Protein AF-A0A8T1GXJ0-F1 (afdb_monomer_lite)

Structure (mmCIF, N/CA/C/O backbone):
data_AF-A0A8T1GXJ0-F1
#
_entry.id   AF-A0A8T1GXJ0-F1
#
loop_
_atom_site.group_PDB
_atom_site.id
_atom_site.type_symbol
_atom_site.label_atom_id
_atom_site.label_alt_id
_atom_site.label_comp_id
_atom_site.label_asym_id
_atom_site.label_entity_id
_atom_site.label_seq_id
_atom_site.pdbx_PDB_ins_code
_atom_site.Cartn_x
_atom_site.Cartn_y
_atom_site.Cartn_z
_atom_site.occupancy
_atom_site.B_iso_or_equiv
_atom_site.auth_seq_id
_atom_site.auth_comp_id
_atom_site.auth_asym_id
_atom_site.auth_atom_id
_atom_site.pdbx_PDB_model_num
ATOM 1 N N . LYS A 1 1 ? -13.939 66.836 19.647 1.00 57.91 1 LYS A N 1
ATOM 2 C CA . LYS A 1 1 ? -12.752 65.937 19.712 1.00 57.91 1 LYS A CA 1
ATOM 3 C C . LYS A 1 1 ? -12.879 64.820 20.773 1.00 57.91 1 LYS A C 1
ATOM 5 O O . LYS A 1 1 ? -12.526 63.692 20.458 1.00 57.91 1 LYS A O 1
ATOM 10 N N . ILE A 1 2 ? -13.453 65.065 21.963 1.00 62.59 2 ILE A N 1
ATOM 11 C CA . ILE A 1 2 ? -13.613 64.063 23.052 1.00 62.59 2 ILE A CA 1
ATOM 12 C C . ILE A 1 2 ? -14.481 62.843 22.652 1.00 62.59 2 ILE A C 1
ATOM 14 O O . ILE A 1 2 ? -14.085 61.705 22.885 1.00 62.59 2 ILE A O 1
ATOM 18 N N . ARG A 1 3 ? -15.600 63.051 21.938 1.00 73.25 3 ARG A N 1
ATOM 19 C CA . ARG A 1 3 ? -16.501 61.966 21.473 1.00 73.25 3 ARG A CA 1
ATOM 20 C C . ARG A 1 3 ? -15.848 60.921 20.557 1.00 73.25 3 ARG A C 1
ATOM 22 O O . ARG A 1 3 ? -16.276 59.773 20.560 1.00 73.25 3 ARG A O 1
ATOM 29 N N . HIS A 1 4 ? -14.854 61.308 19.755 1.00 74.31 4 HIS A N 1
ATOM 30 C CA . HIS A 1 4 ? -14.212 60.391 18.807 1.00 74.31 4 HIS A CA 1
ATOM 31 C C . HIS A 1 4 ? -13.247 59.438 19.522 1.00 74.31 4 HIS A C 1
ATOM 33 O O . HIS A 1 4 ? -13.301 58.236 19.290 1.00 74.31 4 HIS A O 1
ATOM 39 N N . ARG A 1 5 ? -12.445 59.953 20.468 1.00 79.75 5 ARG A N 1
ATOM 40 C CA . ARG A 1 5 ? -11.558 59.125 21.303 1.00 79.75 5 ARG A CA 1
ATOM 41 C C . ARG A 1 5 ? -12.334 58.095 22.117 1.00 79.75 5 ARG A C 1
ATOM 43 O O . ARG A 1 5 ? -11.937 56.936 22.148 1.00 79.75 5 ARG A O 1
ATOM 50 N N . GLU A 1 6 ? -13.460 58.496 22.703 1.00 84.44 6 GLU A N 1
ATOM 51 C CA . GLU A 1 6 ? -14.289 57.575 23.485 1.00 84.44 6 GLU A CA 1
ATOM 52 C C . GLU A 1 6 ? -14.893 56.466 22.612 1.00 84.44 6 GLU A C 1
ATOM 54 O O . GLU A 1 6 ? -14.881 55.293 22.980 1.00 84.44 6 GLU A O 1
ATOM 59 N N . ARG A 1 7 ? -15.323 56.806 21.392 1.00 83.25 7 ARG A N 1
ATOM 60 C CA . ARG A 1 7 ? -15.829 55.825 20.424 1.00 83.25 7 ARG A CA 1
ATOM 61 C C . ARG A 1 7 ? -14.732 54.856 19.960 1.00 83.25 7 ARG A C 1
ATOM 63 O O . ARG A 1 7 ? -14.992 53.660 19.861 1.00 83.25 7 ARG A O 1
ATOM 70 N N . CYS A 1 8 ? -13.505 55.338 19.743 1.00 87.75 8 CYS A N 1
ATOM 71 C CA . CYS A 1 8 ? -12.353 54.483 19.439 1.00 87.75 8 CYS A CA 1
ATOM 72 C C . CYS A 1 8 ? -12.004 53.547 20.604 1.00 87.75 8 CYS A C 1
ATOM 74 O O . CYS A 1 8 ? -11.736 52.373 20.366 1.00 87.75 8 CYS A O 1
ATOM 76 N N . ARG A 1 9 ? -12.067 54.030 21.854 1.00 89.81 9 ARG A N 1
ATOM 77 C CA . ARG A 1 9 ? -11.823 53.223 23.061 1.00 89.81 9 ARG A CA 1
ATOM 78 C C . ARG A 1 9 ? -12.835 52.085 23.192 1.00 89.81 9 ARG A C 1
ATOM 80 O O . ARG A 1 9 ? -12.441 50.937 23.370 1.00 89.81 9 ARG A O 1
ATOM 87 N N . ILE A 1 10 ? -14.124 52.389 23.032 1.00 90.12 10 ILE A N 1
ATOM 88 C CA . ILE A 1 10 ? -15.207 51.394 23.086 1.00 90.12 10 ILE A CA 1
ATOM 89 C C . ILE A 1 10 ? -15.078 50.379 21.946 1.00 90.12 10 ILE A C 1
ATOM 91 O O . ILE A 1 10 ? -15.225 49.179 22.171 1.00 90.12 10 ILE A O 1
ATOM 95 N N . ASN A 1 11 ? -14.768 50.831 20.728 1.00 88.81 11 ASN A N 1
ATOM 96 C CA . ASN A 1 11 ? -14.587 49.927 19.593 1.00 88.81 11 ASN A CA 1
ATOM 97 C C . ASN A 1 11 ? -13.354 49.028 19.760 1.00 88.81 11 ASN A C 1
ATOM 99 O O . ASN A 1 11 ? -13.449 47.840 19.467 1.00 88.81 11 ASN A O 1
ATOM 103 N N . GLN A 1 12 ? -12.235 49.545 20.283 1.00 90.50 12 GLN A N 1
ATOM 104 C CA . GLN A 1 12 ? -11.069 48.719 20.617 1.00 90.50 12 GLN A CA 1
ATOM 105 C C . GLN A 1 12 ? -11.381 47.701 21.714 1.00 90.50 12 GLN A C 1
ATOM 107 O O . GLN A 1 12 ? -10.986 46.547 21.583 1.00 90.50 12 GLN A O 1
ATOM 112 N N . ALA A 1 13 ? -12.106 48.093 22.766 1.00 90.12 13 ALA A N 1
ATOM 113 C CA . ALA A 1 13 ? -12.514 47.169 23.822 1.00 90.12 13 ALA A CA 1
ATOM 114 C C . ALA A 1 13 ? -13.401 46.042 23.269 1.00 90.12 13 ALA A C 1
ATOM 116 O O . ALA A 1 13 ? -13.138 44.870 23.522 1.00 90.12 13 ALA A O 1
ATOM 117 N N . ARG A 1 14 ? -14.387 46.382 22.428 1.00 91.00 14 ARG A N 1
ATOM 118 C CA . ARG A 1 14 ? -15.248 45.399 21.749 1.00 91.00 14 ARG A CA 1
ATOM 119 C C . ARG A 1 14 ? -14.473 44.489 20.804 1.00 91.00 14 ARG A C 1
ATOM 121 O O . ARG A 1 14 ? -14.774 43.305 20.731 1.00 91.00 14 ARG A O 1
ATOM 128 N N . TYR A 1 15 ? -13.495 45.027 20.079 1.00 90.88 15 TYR A N 1
ATOM 129 C CA . TYR A 1 15 ? -12.646 44.235 19.193 1.00 90.88 15 TYR A CA 1
ATOM 130 C C . TYR A 1 15 ? -11.831 43.202 19.980 1.00 90.88 15 TYR A C 1
ATOM 132 O O . TYR A 1 15 ? -11.865 42.024 19.641 1.00 90.88 15 TYR A O 1
ATOM 140 N N . ARG A 1 16 ? -11.184 43.617 21.080 1.00 91.88 16 ARG A N 1
ATOM 141 C CA . ARG A 1 16 ? -10.434 42.702 21.960 1.00 91.88 16 ARG A CA 1
ATOM 142 C C . ARG A 1 16 ? -11.336 41.637 22.576 1.00 91.88 16 ARG A C 1
ATOM 144 O O . ARG A 1 16 ? -10.974 40.470 22.589 1.00 91.88 16 ARG A O 1
ATOM 151 N N . GLN A 1 17 ? -12.528 42.026 23.024 1.00 93.44 17 GLN A N 1
ATOM 152 C CA . GLN A 1 17 ? -13.491 41.091 23.602 1.00 93.44 17 GLN A CA 1
ATOM 153 C C . GLN A 1 17 ? -13.969 40.048 22.581 1.00 93.44 17 GLN A C 1
ATOM 155 O O . GLN A 1 17 ? -14.093 38.877 22.920 1.00 93.44 17 GLN A O 1
ATOM 160 N N . ARG A 1 18 ? -14.197 40.453 21.323 1.00 93.00 18 ARG A N 1
ATOM 161 C CA . ARG A 1 18 ? -14.523 39.519 20.235 1.00 93.00 18 ARG A CA 1
ATOM 162 C C . ARG A 1 18 ? -13.364 38.580 19.916 1.00 93.00 18 ARG A C 1
ATOM 164 O O . ARG A 1 18 ? -13.618 37.408 19.684 1.00 93.00 18 ARG A O 1
ATOM 171 N N . GLN A 1 19 ? -12.124 39.076 19.911 1.00 92.12 19 GLN A N 1
ATOM 172 C CA . GLN A 1 19 ? -10.957 38.216 19.698 1.00 92.12 19 GLN A CA 1
ATOM 173 C C . GLN A 1 19 ? -10.824 37.162 20.797 1.00 92.12 19 GLN A C 1
ATOM 175 O O . GLN A 1 19 ? -10.684 35.993 20.468 1.00 92.12 19 GLN A O 1
ATOM 180 N N . MET A 1 20 ? -10.957 37.558 22.067 1.00 93.44 20 MET A N 1
ATOM 181 C CA . MET A 1 20 ? -10.917 36.612 23.184 1.00 93.44 20 MET A CA 1
ATOM 182 C C . MET A 1 20 ? -12.007 35.544 23.078 1.00 93.44 20 MET A C 1
ATOM 184 O O . MET A 1 20 ? -11.711 34.375 23.254 1.00 9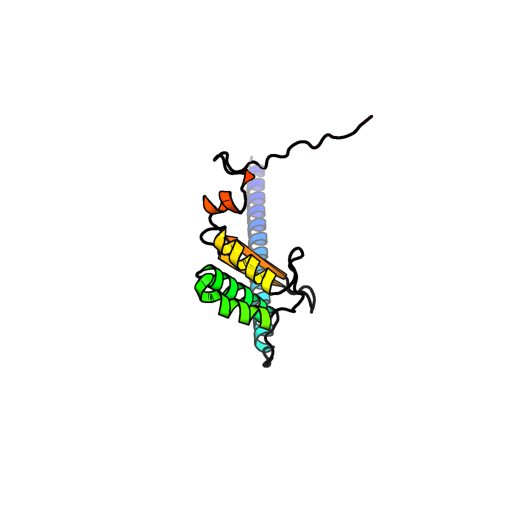3.44 20 MET A O 1
ATOM 188 N N . LEU A 1 21 ? -13.249 35.926 22.757 1.00 95.38 21 LEU A N 1
ATOM 189 C CA . LEU A 1 21 ? -14.348 34.964 22.600 1.00 95.38 21 LEU A CA 1
ATOM 190 C C . LEU A 1 21 ? -14.046 33.912 21.532 1.00 95.38 21 LEU A C 1
ATOM 192 O O . LEU A 1 21 ? -14.214 32.727 21.786 1.00 95.38 21 LEU A O 1
ATOM 196 N N . VAL A 1 22 ? -13.569 34.344 20.362 1.00 94.88 22 VAL A N 1
ATOM 197 C CA . VAL A 1 22 ? -13.219 33.426 19.269 1.00 94.88 22 VAL A CA 1
ATOM 198 C C . VAL A 1 22 ? -12.062 32.510 19.668 1.00 94.88 22 VAL A C 1
ATOM 200 O O . VAL A 1 22 ? -12.089 31.325 19.358 1.00 94.88 22 VAL A O 1
ATOM 203 N N . GLU A 1 23 ? -11.053 33.041 20.358 1.00 94.56 23 GLU A N 1
ATOM 204 C CA . GLU A 1 23 ? -9.920 32.253 20.850 1.00 94.56 23 GLU A CA 1
ATOM 205 C C . GLU A 1 23 ? -10.383 31.176 21.840 1.00 94.56 23 GLU A C 1
ATOM 207 O O . GLU A 1 23 ? -10.078 30.003 21.642 1.00 94.56 23 GLU A O 1
ATOM 212 N N . THR A 1 24 ? -11.218 31.540 22.818 1.00 95.81 24 THR A N 1
ATOM 213 C CA . THR A 1 24 ? -11.778 30.589 23.787 1.00 95.81 24 THR A CA 1
ATOM 214 C C . THR A 1 24 ? -12.679 29.544 23.121 1.00 95.81 24 THR A C 1
ATOM 216 O O . THR A 1 24 ? -12.578 28.364 23.436 1.00 95.81 24 THR A O 1
ATOM 219 N N . GLU A 1 25 ? -13.519 29.933 22.155 1.00 96.94 25 GLU A N 1
ATOM 220 C CA . GLU A 1 25 ? -14.357 28.987 21.401 1.00 96.94 25 GLU A CA 1
ATOM 221 C C . GLU A 1 25 ? -13.517 27.962 20.620 1.00 96.94 25 GLU A C 1
ATOM 223 O O . GLU A 1 25 ? -13.873 26.782 20.553 1.00 96.94 25 GLU A O 1
ATOM 228 N N . ILE A 1 26 ? -12.390 28.391 20.040 1.00 95.25 26 ILE A N 1
ATOM 229 C CA . ILE A 1 26 ? -11.461 27.495 19.342 1.00 95.25 26 ILE A CA 1
ATOM 230 C C . ILE A 1 26 ? -10.772 26.555 20.335 1.00 95.25 26 ILE A C 1
ATOM 232 O O . ILE A 1 26 ? -10.669 25.357 20.060 1.00 95.25 26 ILE A O 1
ATOM 236 N N . GLU A 1 27 ? -10.309 27.065 21.476 1.00 96.88 27 GLU A N 1
ATOM 237 C CA . GLU A 1 27 ? -9.683 26.251 22.524 1.00 96.88 27 GLU A CA 1
ATOM 238 C C . GLU A 1 27 ? -10.641 25.178 23.054 1.00 96.88 27 GLU A C 1
ATOM 240 O O . GLU A 1 27 ? -10.265 24.003 23.121 1.00 96.88 27 GLU A O 1
ATOM 245 N N . ASP A 1 28 ? -11.896 25.543 23.323 1.00 97.12 28 ASP A N 1
ATOM 246 C CA . ASP A 1 28 ? -12.944 24.615 23.752 1.00 97.12 28 ASP A CA 1
ATOM 247 C C . ASP A 1 28 ? -13.243 23.560 22.678 1.00 97.12 28 ASP A C 1
ATOM 249 O O . ASP A 1 28 ? -13.374 22.369 22.983 1.00 97.12 28 ASP A O 1
ATOM 253 N N . ALA A 1 29 ? -13.306 23.958 21.403 1.00 95.81 29 ALA A N 1
ATOM 254 C CA . ALA A 1 29 ? -13.502 23.025 20.297 1.00 95.81 29 ALA A CA 1
ATOM 255 C C . ALA A 1 29 ? -12.333 22.033 20.170 1.00 95.81 29 ALA A C 1
ATOM 257 O O . ALA A 1 29 ? -12.559 20.836 19.983 1.00 95.81 29 ALA A O 1
ATOM 258 N N . ILE A 1 30 ? -11.086 22.498 20.313 1.00 96.50 30 ILE A N 1
ATOM 259 C CA . ILE A 1 30 ? -9.895 21.638 20.301 1.00 96.50 30 ILE A CA 1
ATOM 260 C C . ILE A 1 30 ? -9.919 20.673 21.487 1.00 96.50 30 ILE A C 1
ATOM 262 O O . ILE A 1 30 ? -9.659 19.483 21.300 1.00 96.50 30 ILE A O 1
ATOM 266 N N . ALA A 1 31 ? -10.231 21.159 22.690 1.00 96.56 31 ALA A N 1
ATOM 267 C CA . ALA A 1 31 ? -10.324 20.328 23.885 1.00 96.56 31 ALA A CA 1
ATOM 268 C C . ALA A 1 31 ? -11.383 19.233 23.707 1.00 96.56 31 ALA A C 1
ATOM 270 O O . ALA A 1 31 ? -11.088 18.055 23.907 1.00 96.56 31 ALA A O 1
ATOM 271 N N . LYS A 1 32 ? -12.574 19.599 23.219 1.00 97.00 32 LYS A N 1
ATOM 272 C CA . LYS A 1 32 ? -13.660 18.658 22.932 1.00 97.00 32 LYS A CA 1
ATOM 273 C C . LYS A 1 32 ? -13.252 17.596 21.910 1.00 97.00 32 LYS A C 1
ATOM 275 O O . LYS A 1 32 ? -13.464 16.411 22.154 1.00 97.00 32 LYS A O 1
ATOM 280 N N . LEU A 1 33 ? -12.630 18.002 20.801 1.00 95.62 33 LEU A N 1
ATOM 281 C CA . LEU A 1 33 ? -12.155 17.072 19.774 1.00 95.62 33 LEU A CA 1
ATOM 282 C C . LEU A 1 33 ? -11.077 16.125 20.315 1.00 95.62 33 LEU A C 1
ATOM 284 O O . LEU A 1 33 ? -11.087 14.941 19.987 1.00 95.62 33 LEU A O 1
ATOM 288 N N . ARG A 1 34 ? -10.161 16.611 21.164 1.00 94.88 34 ARG A N 1
ATOM 289 C CA . ARG A 1 34 ? -9.148 15.762 21.812 1.00 94.88 34 ARG A CA 1
ATOM 290 C C . ARG A 1 34 ? -9.787 14.709 22.711 1.00 94.88 34 ARG A C 1
ATOM 292 O O . ARG A 1 34 ? -9.441 13.538 22.590 1.00 94.88 34 ARG A O 1
ATOM 299 N N . THR A 1 35 ? -10.747 15.100 23.548 1.00 95.69 35 THR A N 1
ATOM 300 C CA . THR A 1 35 ? -11.478 14.162 24.411 1.00 95.69 35 THR A CA 1
ATOM 301 C C . THR A 1 35 ? -12.260 13.132 23.598 1.00 95.69 35 THR A C 1
ATOM 303 O O . THR A 1 35 ? -12.260 11.953 23.941 1.00 95.69 35 THR A O 1
ATOM 306 N N . GLU A 1 36 ? -12.894 13.540 22.498 1.00 93.94 36 GLU A N 1
ATOM 307 C CA . GLU A 1 36 ? -13.626 12.624 21.618 1.00 93.94 36 GLU A CA 1
ATOM 308 C C . GLU A 1 36 ? -12.688 11.621 20.929 1.00 93.94 36 GLU A C 1
ATOM 310 O O . GLU A 1 36 ? -12.989 10.429 20.875 1.00 93.94 36 GLU A O 1
ATOM 315 N N . ILE A 1 37 ? -11.511 12.066 20.476 1.00 90.62 37 ILE A N 1
ATOM 316 C CA . ILE A 1 37 ? -10.473 11.174 19.940 1.00 90.62 37 ILE A CA 1
ATOM 317 C C . ILE A 1 37 ? -10.021 10.166 21.003 1.00 90.62 37 ILE A C 1
ATOM 319 O O . ILE A 1 37 ? -9.914 8.978 20.698 1.00 90.62 37 ILE A O 1
ATOM 323 N N . GLU A 1 38 ? -9.763 10.609 22.235 1.00 91.56 38 GLU A N 1
ATOM 324 C CA . GLU A 1 38 ? -9.354 9.726 23.333 1.00 91.56 38 GLU A CA 1
ATOM 325 C C . GLU A 1 38 ? -10.438 8.696 23.682 1.00 91.56 38 GLU A C 1
ATOM 327 O O . GLU A 1 38 ? -10.132 7.510 23.812 1.00 91.56 38 GLU A O 1
ATOM 332 N N . ASP A 1 39 ? -11.705 9.107 23.766 1.00 90.00 39 ASP A N 1
ATOM 333 C CA . ASP A 1 39 ? -12.836 8.206 24.018 1.00 90.00 39 ASP A CA 1
ATOM 334 C C . ASP A 1 39 ? -13.002 7.168 22.898 1.00 90.00 39 ASP A C 1
ATOM 336 O O . ASP A 1 39 ? -13.117 5.965 23.158 1.00 90.00 39 ASP A O 1
ATOM 340 N N . LEU A 1 40 ? -12.926 7.599 21.636 1.00 82.38 40 LEU A N 1
ATOM 341 C CA . LEU A 1 40 ? -12.962 6.697 20.484 1.00 82.38 40 LEU A CA 1
ATOM 342 C C . LEU A 1 40 ? -11.784 5.711 20.504 1.00 82.38 40 LEU A C 1
ATOM 344 O O . LEU A 1 40 ? -11.971 4.516 20.269 1.00 82.38 40 LEU A O 1
ATOM 348 N N . GLN A 1 41 ? -10.580 6.171 20.849 1.00 77.00 41 GLN A N 1
ATOM 349 C CA . GLN A 1 41 ? -9.415 5.301 21.013 1.00 77.00 41 GLN A CA 1
ATOM 350 C C . GLN A 1 41 ? -9.597 4.296 22.159 1.00 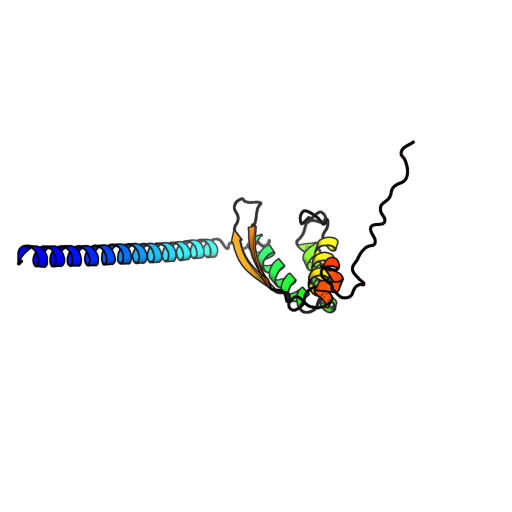77.00 41 GLN A C 1
ATOM 352 O O . GLN A 1 41 ? -9.220 3.132 22.008 1.00 77.00 41 GLN A O 1
ATOM 357 N N . MET A 1 42 ? -10.179 4.703 23.292 1.00 79.44 42 MET A N 1
ATOM 358 C CA . MET A 1 42 ? -10.474 3.807 24.414 1.00 79.44 42 MET A CA 1
ATOM 359 C C . MET A 1 42 ? -11.511 2.746 24.039 1.00 79.44 42 MET A C 1
ATOM 361 O O . MET A 1 42 ? -11.300 1.567 24.326 1.00 79.44 42 MET A O 1
ATOM 365 N N . LYS A 1 43 ? -12.583 3.120 23.333 1.00 74.12 43 LYS A N 1
ATOM 366 C CA . LYS A 1 43 ? -13.595 2.179 22.820 1.00 74.12 43 LYS A CA 1
ATOM 367 C C . LYS A 1 43 ? -13.001 1.171 21.833 1.00 74.12 43 LYS A C 1
ATOM 369 O O . LYS A 1 43 ? -13.302 -0.023 21.912 1.00 74.12 43 LYS A O 1
ATOM 374 N N . CYS A 1 44 ? -12.097 1.612 20.960 1.00 63.75 44 CYS A N 1
ATOM 375 C CA . CYS A 1 44 ? -11.346 0.717 20.077 1.00 63.75 44 CYS A CA 1
ATOM 376 C C . CYS A 1 44 ? -10.445 -0.256 20.855 1.00 63.75 44 CYS A C 1
ATOM 378 O O . CYS A 1 44 ? -10.356 -1.420 20.485 1.00 63.75 44 CYS A O 1
ATOM 380 N N . LYS A 1 45 ? -9.810 0.174 21.954 1.00 67.50 45 LYS A N 1
ATOM 381 C CA . LYS A 1 45 ? -8.976 -0.706 22.798 1.00 67.50 45 LYS A CA 1
ATOM 382 C C . LYS A 1 45 ? -9.802 -1.688 23.640 1.00 67.50 45 LYS A C 1
ATOM 384 O O . LYS A 1 45 ? -9.399 -2.835 23.797 1.00 67.50 45 LYS A O 1
ATOM 389 N N . GLY A 1 46 ? -10.955 -1.264 24.161 1.00 56.94 46 GLY A N 1
ATOM 390 C CA . GLY A 1 46 ? -11.846 -2.100 24.977 1.00 56.94 46 GLY A CA 1
ATOM 391 C C . GLY A 1 46 ? -12.637 -3.145 24.181 1.00 56.94 46 GLY A C 1
ATOM 392 O O . GLY A 1 46 ? -13.059 -4.153 24.738 1.00 56.94 46 GLY A O 1
ATOM 393 N N . SER A 1 47 ? -12.803 -2.937 22.871 1.00 57.06 47 SER A N 1
ATOM 394 C CA . SER A 1 47 ? -13.450 -3.888 21.955 1.00 57.06 47 SER A CA 1
ATOM 395 C C . SER A 1 47 ? -12.502 -4.948 21.383 1.00 57.06 47 SER A C 1
ATOM 397 O O . SER A 1 47 ? -12.950 -5.809 20.625 1.00 57.06 47 SER A O 1
ATOM 399 N N . VAL A 1 48 ? -11.224 -4.965 21.794 1.00 50.88 48 VAL A N 1
ATOM 400 C CA . VAL A 1 48 ? -10.261 -6.035 21.476 1.00 50.88 48 VAL A CA 1
ATOM 401 C C . VAL A 1 48 ? -10.590 -7.290 22.297 1.00 50.88 48 VAL A C 1
ATOM 403 O O . VAL A 1 48 ? -9.830 -7.758 23.141 1.00 50.88 48 VAL A O 1
ATOM 406 N N . ARG A 1 49 ? -11.766 -7.866 22.053 1.00 49.91 49 ARG A N 1
ATOM 407 C CA . ARG A 1 49 ? -11.998 -9.286 22.291 1.00 49.91 49 ARG A CA 1
ATOM 408 C C . ARG A 1 49 ? -11.245 -10.006 21.179 1.00 49.91 49 ARG A C 1
ATOM 410 O O . ARG A 1 49 ? -11.501 -9.711 20.016 1.00 49.91 49 ARG A O 1
ATOM 417 N N . LEU A 1 50 ? -10.300 -10.876 21.547 1.00 48.44 50 LEU A N 1
ATOM 418 C CA . LEU A 1 50 ? -9.429 -11.641 20.646 1.00 48.44 50 LEU A CA 1
ATOM 419 C C . LEU A 1 50 ? -10.171 -12.060 19.368 1.00 48.44 50 LEU A C 1
ATOM 421 O O . LEU A 1 50 ? -10.927 -13.031 19.372 1.00 48.44 50 LEU A O 1
ATOM 425 N N . GLN A 1 51 ? -9.941 -11.332 18.279 1.00 46.81 51 GLN A N 1
ATOM 426 C CA . GLN A 1 51 ? -10.206 -11.856 16.954 1.00 46.81 51 GLN A CA 1
ATOM 427 C C . GLN A 1 51 ? -8.979 -12.684 16.591 1.00 46.81 51 GLN A C 1
ATOM 429 O O . GLN A 1 51 ? -7.874 -12.163 16.468 1.00 46.81 51 GLN A O 1
ATOM 434 N N . THR A 1 52 ? -9.165 -13.998 16.495 1.00 53.75 52 THR A N 1
ATOM 435 C CA . THR A 1 52 ? -8.159 -14.934 15.974 1.00 53.75 52 THR A CA 1
ATOM 436 C C . THR A 1 52 ? -7.835 -14.656 14.506 1.00 53.75 52 THR A C 1
ATOM 438 O O . THR A 1 52 ? -6.765 -15.027 14.037 1.00 53.75 52 THR A O 1
ATOM 441 N N . THR A 1 53 ? -8.733 -13.972 13.794 1.00 61.69 53 THR A N 1
ATOM 442 C CA . THR A 1 53 ? -8.530 -13.476 12.434 1.00 61.69 53 THR A CA 1
ATOM 443 C C . THR A 1 53 ? -8.072 -12.015 12.461 1.00 61.69 53 THR A C 1
ATOM 445 O O . THR A 1 53 ? -8.737 -11.194 13.101 1.00 61.69 53 THR A O 1
ATOM 448 N N . PRO A 1 54 ? -6.973 -11.653 11.778 1.00 73.88 54 PRO A N 1
ATOM 449 C CA . PRO A 1 54 ? -6.507 -10.273 11.731 1.00 73.88 54 PRO A CA 1
ATOM 450 C C . PRO A 1 54 ? -7.573 -9.363 11.104 1.00 73.88 54 PRO A C 1
ATOM 452 O O . PRO A 1 54 ? -8.195 -9.705 10.101 1.00 73.88 54 PRO A O 1
ATOM 455 N N . THR A 1 55 ? -7.795 -8.191 11.704 1.00 86.31 55 THR A N 1
ATOM 456 C CA . THR A 1 55 ? -8.724 -7.190 11.160 1.00 86.31 55 THR A CA 1
ATOM 457 C C . THR A 1 55 ? -8.222 -6.669 9.815 1.00 86.31 55 THR A C 1
ATOM 459 O O . THR A 1 55 ? -7.015 -6.617 9.571 1.00 86.31 55 THR A O 1
ATOM 462 N N . SER A 1 56 ? -9.126 -6.180 8.962 1.00 87.69 56 SER A N 1
ATOM 463 C CA . SER A 1 56 ? -8.748 -5.515 7.705 1.00 87.69 56 SER A CA 1
ATOM 464 C C . SER A 1 56 ? -7.770 -4.351 7.930 1.00 87.69 56 SER A C 1
ATOM 466 O O . SER A 1 56 ? -6.856 -4.142 7.137 1.00 87.69 56 SER A O 1
ATOM 468 N N . TRP A 1 57 ? -7.892 -3.641 9.058 1.00 90.81 57 TRP A N 1
ATOM 469 C CA . TRP A 1 57 ? -6.959 -2.591 9.473 1.00 90.81 57 TRP A CA 1
ATOM 470 C C . TRP A 1 57 ? -5.552 -3.120 9.756 1.00 90.81 57 TRP A C 1
ATOM 472 O O . TRP A 1 57 ? -4.568 -2.518 9.317 1.00 90.81 57 TRP A O 1
ATOM 482 N N . ALA A 1 58 ? -5.452 -4.233 10.490 1.00 90.12 58 ALA A N 1
ATOM 483 C CA . ALA A 1 58 ? -4.178 -4.879 10.776 1.00 90.12 58 ALA A CA 1
ATOM 484 C C . ALA A 1 58 ? -3.534 -5.397 9.485 1.00 90.12 58 ALA A C 1
ATOM 486 O O . ALA A 1 58 ? -2.363 -5.117 9.244 1.00 90.12 58 ALA A O 1
ATOM 487 N N . LEU A 1 59 ? -4.315 -6.053 8.621 1.00 92.06 59 LEU A N 1
ATOM 488 C CA . LEU A 1 59 ? -3.852 -6.546 7.322 1.00 92.06 59 LEU A CA 1
ATOM 489 C C . LEU A 1 59 ? -3.362 -5.416 6.413 1.00 92.06 59 LEU A C 1
ATOM 491 O O . LEU A 1 59 ? -2.279 -5.520 5.851 1.00 92.06 59 LEU A O 1
ATOM 495 N N . ALA A 1 60 ? -4.100 -4.309 6.302 1.00 93.50 60 ALA A N 1
ATOM 496 C CA . ALA A 1 60 ? -3.669 -3.170 5.494 1.00 93.50 60 ALA A CA 1
ATOM 497 C C . ALA A 1 60 ? -2.404 -2.508 6.050 1.00 93.50 60 ALA A C 1
ATOM 499 O O . ALA A 1 60 ? -1.502 -2.157 5.293 1.00 93.50 60 ALA A O 1
ATOM 500 N N . SER A 1 61 ? -2.308 -2.363 7.374 1.00 93.69 61 SER A N 1
ATOM 501 C CA . SER A 1 61 ? -1.099 -1.833 8.016 1.00 93.69 61 SER A CA 1
ATOM 502 C C . SER A 1 61 ? 0.109 -2.731 7.742 1.00 93.69 61 SER A C 1
ATOM 504 O O . SER A 1 61 ? 1.190 -2.241 7.409 1.00 93.69 61 SER A O 1
ATOM 506 N N . GLU A 1 62 ? -0.092 -4.046 7.824 1.00 94.88 62 GLU A N 1
ATOM 507 C CA . GLU A 1 62 ? 0.932 -5.043 7.536 1.00 94.88 62 GLU A CA 1
ATOM 508 C C . GLU A 1 62 ? 1.326 -5.053 6.056 1.00 94.88 62 GLU A C 1
ATOM 510 O O . GLU A 1 62 ? 2.512 -5.097 5.745 1.00 94.88 62 GLU A O 1
ATOM 515 N N . TYR A 1 63 ? 0.361 -4.908 5.145 1.00 95.69 63 TYR A N 1
ATOM 516 C CA . TYR A 1 63 ? 0.604 -4.794 3.709 1.00 95.69 63 TYR A CA 1
ATOM 517 C C . TYR A 1 63 ? 1.587 -3.664 3.391 1.00 95.69 63 TYR A C 1
ATOM 519 O O . TYR A 1 63 ? 2.609 -3.900 2.748 1.00 95.69 63 TYR A O 1
ATOM 527 N N . PHE A 1 64 ? 1.347 -2.447 3.896 1.00 95.81 64 PHE A N 1
ATOM 528 C CA . PHE A 1 64 ? 2.264 -1.326 3.657 1.00 95.81 64 PHE A CA 1
ATOM 529 C C . PHE A 1 64 ? 3.623 -1.520 4.341 1.00 95.81 64 PHE A C 1
ATOM 531 O O . PHE A 1 64 ? 4.642 -1.055 3.823 1.00 95.81 64 PHE A O 1
ATOM 538 N N . ARG A 1 65 ? 3.673 -2.216 5.484 1.00 95.25 65 ARG A N 1
ATOM 539 C CA . ARG A 1 65 ? 4.937 -2.569 6.145 1.00 95.25 65 ARG A CA 1
ATOM 540 C C . ARG A 1 65 ? 5.764 -3.523 5.284 1.00 95.25 65 ARG A C 1
ATOM 542 O O . ARG A 1 65 ? 6.926 -3.224 5.011 1.00 95.25 65 ARG A O 1
ATOM 549 N N . GLN A 1 66 ? 5.160 -4.617 4.823 1.00 95.31 66 GLN A N 1
ATOM 550 C CA . GLN A 1 66 ? 5.801 -5.592 3.938 1.00 95.31 66 GLN A CA 1
ATOM 551 C C . GLN A 1 66 ? 6.193 -4.968 2.605 1.00 95.31 66 GLN A C 1
ATOM 553 O O . GLN A 1 66 ? 7.271 -5.257 2.097 1.00 95.31 66 GLN A O 1
ATOM 558 N N . PHE A 1 67 ? 5.380 -4.046 2.085 1.00 96.06 67 PHE A N 1
ATOM 559 C CA . PHE A 1 67 ? 5.705 -3.327 0.864 1.00 96.06 67 PHE A CA 1
ATOM 560 C C . PHE A 1 67 ? 7.000 -2.527 0.999 1.00 96.06 67 PHE A C 1
ATOM 562 O O . PHE A 1 67 ? 7.940 -2.740 0.241 1.00 96.06 67 PHE A O 1
ATOM 569 N N . ASN A 1 68 ? 7.105 -1.660 2.010 1.00 95.56 68 ASN A N 1
ATOM 570 C CA . ASN A 1 68 ? 8.331 -0.888 2.241 1.00 95.56 68 ASN A CA 1
ATOM 571 C C . ASN A 1 68 ? 9.542 -1.776 2.543 1.00 95.56 68 ASN A C 1
ATOM 573 O O . ASN A 1 68 ? 10.662 -1.468 2.128 1.00 95.56 68 ASN A O 1
ATOM 577 N N . TYR A 1 69 ? 9.325 -2.877 3.264 1.00 94.75 69 TYR A N 1
ATOM 578 C CA . TYR A 1 69 ? 10.386 -3.832 3.545 1.00 94.75 69 TYR A CA 1
ATOM 579 C C . TYR A 1 69 ? 10.894 -4.478 2.252 1.00 94.75 69 TYR A C 1
ATOM 581 O O . TYR A 1 69 ? 12.092 -4.430 1.981 1.00 94.75 69 TYR A O 1
ATOM 589 N N . TYR A 1 70 ? 9.987 -4.963 1.398 1.00 96.19 70 TYR A N 1
ATOM 590 C CA . TYR A 1 70 ? 10.309 -5.499 0.077 1.00 96.19 70 TYR A CA 1
ATOM 591 C C . TYR A 1 70 ? 11.071 -4.489 -0.786 1.00 96.19 70 TYR A C 1
ATOM 593 O O . TYR A 1 70 ? 12.115 -4.835 -1.335 1.00 96.19 70 TYR A O 1
ATOM 601 N N . LEU A 1 71 ? 10.608 -3.234 -0.857 1.00 94.38 71 LEU A N 1
ATOM 602 C CA . LEU A 1 71 ? 11.265 -2.168 -1.628 1.00 94.38 71 LEU A CA 1
ATOM 603 C C . LEU A 1 71 ? 12.727 -1.942 -1.206 1.00 94.38 71 LEU A C 1
ATOM 605 O O . LEU A 1 71 ? 13.544 -1.537 -2.028 1.00 94.38 71 LEU A O 1
ATOM 609 N N . SER A 1 72 ? 13.077 -2.249 0.048 1.00 92.00 72 SER A N 1
ATOM 610 C CA . SER A 1 72 ? 14.449 -2.129 0.557 1.00 92.00 72 SER A CA 1
ATOM 611 C C . SER A 1 72 ? 15.380 -3.240 0.047 1.00 92.00 72 SER A C 1
ATOM 613 O O . SER A 1 72 ? 16.594 -3.049 -0.002 1.00 92.00 72 SER A O 1
ATOM 615 N N . SER A 1 73 ? 14.849 -4.414 -0.323 1.00 93.06 73 SER A N 1
ATOM 616 C CA . SER A 1 73 ? 15.633 -5.513 -0.909 1.00 93.06 73 SER A CA 1
ATOM 617 C C . SER A 1 73 ? 14.766 -6.472 -1.755 1.00 93.06 73 SER A C 1
ATOM 619 O O . SER A 1 73 ? 14.518 -7.613 -1.349 1.00 93.06 73 SER A O 1
ATOM 621 N N . PRO A 1 74 ? 14.329 -6.057 -2.962 1.00 88.00 74 PRO A N 1
ATOM 622 C CA . PRO A 1 74 ? 13.350 -6.799 -3.767 1.00 88.00 74 PRO A CA 1
ATOM 623 C C . PRO A 1 74 ? 13.776 -8.227 -4.130 1.00 88.00 74 PRO A C 1
ATOM 625 O O . PRO A 1 74 ? 12.951 -9.137 -4.173 1.00 88.00 74 PRO A O 1
ATOM 628 N N . GLY A 1 75 ? 15.074 -8.439 -4.385 1.00 87.94 75 GLY A N 1
ATOM 629 C CA . GLY A 1 75 ? 15.615 -9.750 -4.757 1.00 87.94 75 GLY A CA 1
ATOM 630 C C . GLY A 1 75 ? 15.604 -10.744 -3.595 1.00 87.94 75 GLY A C 1
ATOM 631 O O . GLY A 1 75 ? 15.106 -11.858 -3.731 1.00 87.94 75 GLY A O 1
ATOM 632 N N . THR A 1 76 ? 16.103 -10.325 -2.432 1.00 92.56 76 THR A N 1
ATOM 633 C CA . THR A 1 76 ? 16.198 -11.178 -1.236 1.00 92.56 76 THR A CA 1
ATOM 634 C C . THR A 1 76 ? 14.823 -11.478 -0.641 1.00 92.56 76 THR A C 1
ATOM 636 O O . THR A 1 76 ? 14.585 -12.570 -0.128 1.00 92.56 76 THR A O 1
ATOM 639 N N . LEU A 1 77 ? 13.906 -10.510 -0.711 1.00 94.06 77 LEU A N 1
ATOM 640 C CA . LEU A 1 77 ? 12.617 -10.566 -0.022 1.00 94.06 77 LEU A CA 1
ATOM 641 C C . LEU A 1 77 ? 11.471 -11.083 -0.895 1.00 94.06 77 LEU A C 1
ATOM 643 O O . LEU A 1 77 ? 10.352 -11.214 -0.402 1.00 94.06 77 LEU A O 1
ATOM 647 N N . TYR A 1 78 ? 11.735 -11.440 -2.156 1.00 93.69 78 TYR A N 1
ATOM 648 C CA . TYR A 1 78 ? 10.713 -11.908 -3.094 1.00 93.69 78 TYR A CA 1
ATOM 649 C C . TYR A 1 78 ? 9.879 -13.070 -2.546 1.00 93.69 78 TYR A C 1
ATOM 651 O O . TYR A 1 78 ? 8.654 -13.000 -2.539 1.00 93.69 78 TYR A O 1
ATOM 659 N N . LYS A 1 79 ? 10.525 -14.126 -2.035 1.00 94.88 79 LYS A N 1
ATOM 660 C CA . LYS A 1 79 ? 9.818 -15.317 -1.531 1.00 94.88 79 LYS A CA 1
ATOM 661 C C . LYS A 1 79 ? 8.917 -14.993 -0.335 1.00 94.88 79 LYS A C 1
ATOM 663 O O . LYS A 1 79 ? 7.816 -15.529 -0.234 1.00 94.88 79 LYS A O 1
ATOM 668 N N . MET A 1 80 ? 9.383 -14.115 0.553 1.00 94.69 80 MET A N 1
ATOM 669 C CA . MET A 1 80 ? 8.622 -13.672 1.722 1.00 94.69 80 MET A CA 1
ATOM 670 C C . MET A 1 80 ? 7.414 -12.830 1.302 1.00 94.69 80 MET A C 1
ATOM 672 O O . MET A 1 80 ? 6.300 -13.132 1.717 1.00 94.69 80 MET A O 1
ATOM 676 N N . ALA A 1 81 ? 7.621 -11.840 0.428 1.00 95.50 81 ALA A N 1
ATOM 677 C CA . ALA A 1 81 ? 6.550 -10.995 -0.095 1.00 95.50 81 ALA A CA 1
ATOM 678 C C . ALA A 1 81 ? 5.513 -11.806 -0.887 1.00 95.50 81 ALA A C 1
ATOM 680 O O . ALA A 1 81 ? 4.319 -11.623 -0.688 1.00 95.50 81 ALA A O 1
ATOM 681 N N . SER A 1 82 ? 5.957 -12.751 -1.721 1.00 96.12 82 SER A N 1
ATOM 682 C CA . SER A 1 82 ? 5.078 -13.663 -2.462 1.00 96.12 82 SER A CA 1
ATOM 683 C C . SER A 1 82 ? 4.202 -14.490 -1.523 1.00 96.12 82 SER A C 1
ATOM 685 O O . SER A 1 82 ? 2.983 -14.466 -1.658 1.00 96.12 82 SER A O 1
ATOM 687 N N . THR A 1 83 ? 4.804 -15.157 -0.532 1.00 96.88 83 THR A N 1
ATOM 688 C CA . THR A 1 83 ? 4.059 -15.977 0.441 1.00 96.88 83 THR A CA 1
ATOM 689 C C . THR A 1 83 ? 3.027 -15.131 1.185 1.00 96.88 83 THR A C 1
ATOM 691 O O . THR A 1 83 ? 1.871 -15.522 1.287 1.00 96.88 83 THR A O 1
ATOM 694 N N . PHE A 1 84 ? 3.434 -13.945 1.642 1.00 95.44 84 PHE A N 1
ATOM 695 C CA . PHE A 1 84 ? 2.555 -13.019 2.345 1.00 95.44 84 PHE A CA 1
ATOM 696 C C . PHE A 1 84 ? 1.375 -12.564 1.477 1.00 95.44 84 PHE A C 1
ATOM 698 O O . PHE A 1 84 ? 0.232 -12.658 1.913 1.00 95.44 84 PHE A O 1
ATOM 705 N N . LEU A 1 85 ? 1.618 -12.100 0.245 1.00 95.88 85 LEU A N 1
ATOM 706 C CA . LEU A 1 85 ? 0.542 -11.612 -0.622 1.00 95.88 85 LEU A CA 1
ATOM 707 C C . LEU A 1 85 ? -0.448 -12.724 -0.993 1.00 95.88 85 LEU A C 1
ATOM 709 O O . LEU A 1 85 ? -1.648 -12.471 -0.988 1.00 95.88 85 LEU A O 1
ATOM 713 N N . HIS A 1 86 ? 0.029 -13.949 -1.244 1.00 96.62 86 HIS A N 1
ATOM 714 C CA . HIS A 1 86 ? -0.839 -15.106 -1.516 1.00 96.62 86 HIS A CA 1
ATOM 715 C C . HIS A 1 86 ? -1.687 -15.521 -0.304 1.00 96.62 86 HIS A C 1
ATOM 717 O O . HIS A 1 86 ? -2.745 -16.115 -0.480 1.00 96.62 86 HIS A O 1
ATOM 723 N N . GLU A 1 87 ? -1.254 -15.205 0.917 1.00 95.06 87 GLU A N 1
ATOM 724 C CA . GLU A 1 87 ? -2.021 -15.472 2.139 1.00 95.06 87 GLU A CA 1
ATOM 725 C C . GLU A 1 87 ? -3.115 -14.421 2.386 1.00 95.06 87 GLU A C 1
ATOM 727 O O . GLU A 1 87 ? -4.201 -14.759 2.856 1.00 95.06 87 GLU A O 1
ATOM 732 N N . ILE A 1 88 ? -2.841 -13.147 2.077 1.00 93.06 88 ILE A N 1
ATOM 733 C CA . ILE A 1 88 ? -3.731 -12.034 2.446 1.00 93.06 88 ILE A CA 1
ATOM 734 C C . ILE A 1 88 ? -4.628 -11.523 1.311 1.00 93.06 88 ILE A C 1
ATOM 736 O O . ILE A 1 88 ? -5.574 -10.781 1.581 1.00 93.06 88 ILE A O 1
ATOM 740 N N . MET A 1 89 ? -4.335 -11.864 0.055 1.00 94.12 89 MET A N 1
ATOM 741 C CA . MET A 1 89 ? -5.099 -11.418 -1.112 1.00 94.12 89 MET A CA 1
ATOM 742 C C . MET A 1 89 ? -5.915 -12.552 -1.723 1.00 94.12 89 MET A C 1
ATOM 744 O O . MET A 1 89 ? -5.507 -13.710 -1.735 1.00 94.12 89 MET A O 1
ATOM 748 N N . ALA A 1 90 ? -7.064 -12.194 -2.295 1.00 94.94 90 ALA A N 1
ATOM 749 C CA . ALA A 1 90 ? -7.810 -13.113 -3.138 1.00 94.94 90 ALA A CA 1
ATOM 750 C C . ALA A 1 90 ? -7.010 -13.430 -4.424 1.00 94.94 90 ALA A C 1
ATOM 752 O O . ALA A 1 90 ? -6.306 -12.549 -4.932 1.00 94.94 90 ALA A O 1
ATOM 753 N N . PRO A 1 91 ? -7.123 -14.647 -4.992 1.00 95.50 91 PRO A N 1
ATOM 754 C CA . PRO A 1 91 ? -6.395 -15.029 -6.207 1.00 95.50 91 PRO A CA 1
ATOM 755 C C . PRO A 1 91 ? -6.673 -14.125 -7.416 1.00 95.50 91 PRO A C 1
ATOM 757 O O . PRO A 1 91 ? -5.837 -14.016 -8.307 1.00 95.50 91 PRO A O 1
ATOM 760 N N . ASP A 1 92 ? -7.839 -13.483 -7.433 1.00 95.25 92 ASP A N 1
ATOM 761 C CA . ASP A 1 92 ? -8.364 -12.596 -8.468 1.00 95.25 92 ASP A CA 1
ATOM 762 C C . ASP A 1 92 ? -8.267 -11.102 -8.105 1.00 95.25 92 ASP A C 1
ATOM 764 O O . ASP A 1 92 ? -8.921 -10.258 -8.722 1.00 95.25 92 ASP A O 1
ATOM 768 N N . VAL A 1 93 ? -7.441 -10.752 -7.112 1.00 95.56 93 VAL A N 1
ATOM 769 C CA . VAL A 1 93 ? -7.211 -9.362 -6.697 1.00 95.56 93 VAL A CA 1
ATOM 770 C C . VAL A 1 93 ? -6.830 -8.468 -7.882 1.00 95.56 93 VAL A C 1
ATOM 772 O O . VAL A 1 93 ? -6.063 -8.859 -8.763 1.00 95.56 93 VAL A O 1
ATOM 775 N N . THR A 1 94 ? -7.333 -7.233 -7.891 1.00 94.56 94 THR A N 1
ATOM 776 C CA . THR A 1 94 ? -7.033 -6.260 -8.943 1.00 94.56 94 THR A CA 1
ATOM 777 C C . THR A 1 94 ? -6.825 -4.855 -8.391 1.00 94.56 94 THR A C 1
ATOM 779 O O . THR A 1 94 ? -7.478 -4.444 -7.433 1.00 94.56 94 THR A O 1
ATOM 782 N N . ASP A 1 95 ? -5.924 -4.107 -9.028 1.00 87.50 95 ASP A N 1
ATOM 783 C CA . ASP A 1 95 ? -5.744 -2.661 -8.832 1.00 87.50 95 ASP A CA 1
ATOM 784 C C . ASP A 1 95 ? -6.520 -1.821 -9.871 1.00 87.50 95 ASP A C 1
ATOM 786 O O . ASP A 1 95 ? -6.345 -0.606 -9.961 1.00 87.50 95 ASP A O 1
ATOM 790 N N . GLY A 1 96 ? -7.378 -2.472 -10.667 1.00 88.62 96 GLY A N 1
ATOM 791 C CA . GLY A 1 96 ? -8.113 -1.884 -11.787 1.00 88.62 96 GLY A CA 1
ATOM 792 C C . GLY A 1 96 ? -7.398 -1.995 -13.137 1.00 88.62 96 GLY A C 1
ATOM 793 O O . GLY A 1 96 ? -8.033 -1.766 -14.163 1.00 88.62 96 GLY A O 1
ATOM 794 N N . SER A 1 97 ? -6.113 -2.363 -13.160 1.00 87.12 97 SER A N 1
ATOM 795 C CA . SER A 1 97 ? -5.327 -2.574 -14.388 1.00 87.12 97 SER A CA 1
ATOM 796 C C . SER A 1 97 ? -4.724 -3.977 -14.466 1.00 87.12 97 SER A C 1
ATOM 798 O O . SER A 1 97 ? -4.770 -4.616 -15.516 1.00 87.12 97 SER A O 1
ATOM 800 N N . LEU A 1 98 ? -4.160 -4.462 -13.362 1.00 89.69 98 LEU A N 1
ATOM 801 C CA . LEU A 1 98 ? -3.518 -5.766 -13.237 1.00 89.69 98 LEU A CA 1
ATOM 802 C C . LEU A 1 98 ? -4.413 -6.736 -12.465 1.00 89.69 98 LEU A C 1
ATOM 804 O O . LEU A 1 98 ? -5.191 -6.327 -11.601 1.00 89.69 98 LEU A O 1
ATOM 808 N N . PHE A 1 99 ? -4.282 -8.027 -12.767 1.00 94.75 99 PHE A N 1
ATOM 809 C CA . PHE A 1 99 ? -5.083 -9.091 -12.168 1.00 94.75 99 PHE A CA 1
ATOM 810 C C . PHE A 1 99 ? -4.197 -10.179 -11.565 1.00 94.75 99 PHE A C 1
ATOM 812 O O . PHE A 1 99 ? -3.265 -10.663 -12.209 1.00 94.75 99 PHE A O 1
ATOM 819 N N . GLY A 1 100 ? -4.540 -10.585 -10.348 1.00 96.81 100 GLY A N 1
ATOM 820 C CA . GLY A 1 100 ? -3.902 -11.659 -9.609 1.00 96.81 100 GLY A CA 1
ATOM 821 C C . GLY A 1 100 ? -2.715 -11.221 -8.756 1.00 96.81 100 GLY A C 1
ATOM 822 O O . GLY A 1 100 ? -2.075 -10.190 -8.979 1.00 96.81 100 GLY A O 1
ATOM 823 N N . VAL A 1 101 ? -2.416 -12.053 -7.759 1.00 96.75 101 VAL A N 1
ATOM 824 C CA . VAL A 1 101 ? -1.391 -11.798 -6.737 1.00 96.75 101 VAL A CA 1
ATOM 825 C C . VAL A 1 101 ? 0.001 -11.617 -7.349 1.00 96.75 101 VAL A C 1
ATOM 827 O O . VAL A 1 101 ? 0.729 -10.695 -6.982 1.00 96.75 101 VAL A O 1
ATOM 830 N N . ASP A 1 102 ? 0.360 -12.449 -8.327 1.00 96.06 102 ASP A N 1
ATOM 831 C CA . ASP A 1 102 ? 1.677 -12.379 -8.967 1.00 96.06 102 ASP A CA 1
ATOM 832 C C . ASP A 1 102 ? 1.861 -11.080 -9.766 1.00 96.06 102 ASP A C 1
ATOM 834 O O . ASP A 1 102 ? 2.959 -10.526 -9.802 1.00 96.06 102 ASP A O 1
ATOM 838 N N . ALA A 1 103 ? 0.784 -10.535 -10.342 1.00 95.88 103 ALA A N 1
ATOM 839 C CA . ALA A 1 103 ? 0.830 -9.246 -11.024 1.00 95.88 103 ALA A CA 1
ATOM 840 C C . ALA A 1 103 ? 1.019 -8.084 -10.032 1.00 95.88 103 ALA A C 1
ATOM 842 O O . ALA A 1 103 ? 1.747 -7.135 -10.327 1.00 95.88 103 ALA A O 1
ATOM 843 N N . GLN A 1 104 ? 0.434 -8.179 -8.832 1.00 95.06 104 GLN A N 1
ATOM 844 C CA . GLN A 1 104 ? 0.665 -7.208 -7.757 1.00 95.06 104 GLN A CA 1
ATOM 845 C C . GLN A 1 104 ? 2.117 -7.245 -7.263 1.00 95.06 104 GLN A C 1
ATOM 847 O O . GLN A 1 104 ? 2.747 -6.199 -7.089 1.00 95.06 104 GLN A O 1
ATOM 852 N N . LEU A 1 105 ? 2.685 -8.442 -7.103 1.00 95.38 105 LEU A N 1
ATOM 853 C CA . LEU A 1 105 ? 4.089 -8.602 -6.734 1.00 95.38 105 LEU A CA 1
ATOM 854 C C . LEU A 1 105 ? 5.038 -8.100 -7.834 1.00 95.38 105 LEU A C 1
ATOM 856 O O . LEU A 1 105 ? 6.055 -7.471 -7.539 1.00 95.38 105 LEU A O 1
ATOM 860 N N . GLU A 1 106 ? 4.704 -8.330 -9.103 1.00 95.06 106 GLU A N 1
ATOM 861 C CA . GLU A 1 106 ? 5.475 -7.788 -10.221 1.00 95.06 106 GLU A CA 1
ATOM 862 C C . GLU A 1 106 ? 5.424 -6.256 -10.235 1.00 95.06 106 GLU A C 1
ATOM 864 O O . GLU A 1 106 ? 6.454 -5.611 -10.424 1.00 95.06 106 GLU A O 1
ATOM 869 N N . ASN A 1 107 ? 4.275 -5.649 -9.930 1.00 93.81 107 ASN A N 1
ATOM 870 C CA . ASN A 1 107 ? 4.173 -4.200 -9.772 1.00 93.81 107 ASN A CA 1
ATOM 871 C C . ASN A 1 107 ? 5.096 -3.678 -8.652 1.00 93.81 107 ASN A C 1
ATOM 873 O O . ASN A 1 107 ? 5.804 -2.686 -8.840 1.00 93.81 107 ASN A O 1
ATOM 877 N N . TRP A 1 108 ? 5.178 -4.379 -7.514 1.00 95.25 108 TRP A N 1
ATOM 878 C CA . TRP A 1 108 ? 6.137 -4.043 -6.455 1.00 95.25 108 TRP A CA 1
ATOM 879 C C . TRP A 1 108 ? 7.581 -4.079 -6.965 1.00 95.25 108 TRP A C 1
ATOM 881 O O . TRP A 1 108 ? 8.366 -3.164 -6.692 1.00 95.25 108 TRP A O 1
ATOM 891 N N . ARG A 1 109 ? 7.930 -5.119 -7.732 1.00 95.44 109 ARG A N 1
ATOM 892 C CA . ARG A 1 109 ? 9.257 -5.283 -8.336 1.00 95.44 109 ARG A CA 1
ATOM 893 C C . ARG A 1 109 ? 9.576 -4.153 -9.307 1.00 95.44 109 ARG A C 1
ATOM 895 O O . ARG A 1 109 ? 10.678 -3.610 -9.263 1.00 95.44 109 ARG A O 1
ATOM 902 N N . LEU A 1 110 ? 8.629 -3.791 -10.171 1.00 94.00 110 LEU A N 1
ATOM 903 C CA . LEU A 1 110 ? 8.788 -2.723 -11.156 1.00 94.00 110 LEU A CA 1
ATOM 904 C C . LEU A 1 110 ? 8.955 -1.359 -10.486 1.00 94.00 110 LEU A C 1
ATOM 906 O O . LEU A 1 110 ? 9.837 -0.602 -10.885 1.00 94.00 110 LEU A O 1
ATOM 910 N N . LEU A 1 111 ? 8.192 -1.070 -9.427 1.00 93.81 111 LEU A N 1
ATOM 911 C CA . LEU A 1 111 ? 8.353 0.159 -8.647 1.00 93.81 111 LEU A CA 1
ATOM 912 C C . LEU A 1 111 ? 9.762 0.269 -8.054 1.00 93.81 111 LEU A C 1
ATOM 914 O O . LEU A 1 111 ? 10.414 1.298 -8.235 1.00 93.81 111 LEU A O 1
ATOM 918 N N . ALA A 1 112 ? 10.257 -0.800 -7.426 1.00 94.19 112 ALA A N 1
ATOM 919 C CA . ALA A 1 112 ? 11.612 -0.833 -6.877 1.00 94.19 112 ALA A CA 1
ATOM 920 C C . ALA A 1 112 ? 12.707 -0.787 -7.956 1.00 94.19 112 ALA A C 1
ATOM 922 O O . ALA A 1 112 ? 13.794 -0.266 -7.725 1.00 94.19 112 ALA A O 1
ATOM 923 N N . LEU A 1 113 ? 12.438 -1.353 -9.136 1.00 94.50 113 LEU A N 1
ATOM 924 C CA . LEU A 1 113 ? 13.381 -1.368 -10.249 1.00 94.50 113 LEU A CA 1
ATOM 925 C C . LEU A 1 113 ? 13.464 -0.012 -10.947 1.00 94.50 113 LEU A C 1
ATOM 927 O O . LEU A 1 113 ? 14.530 0.342 -11.443 1.00 94.50 113 LEU A O 1
ATOM 931 N N . TYR A 1 114 ? 12.349 0.705 -11.084 1.00 94.88 114 TYR A N 1
ATOM 932 C CA . TYR A 1 114 ? 12.275 1.922 -11.893 1.00 94.88 114 TYR A CA 1
ATOM 933 C C . TYR A 1 114 ? 12.657 3.162 -11.100 1.00 94.88 114 TYR A C 1
ATOM 935 O O . TYR A 1 114 ? 13.334 4.034 -11.644 1.00 94.88 114 TYR A O 1
ATOM 943 N N . PHE A 1 115 ? 12.262 3.249 -9.835 1.00 95.38 115 PHE A N 1
ATOM 944 C CA . PHE A 1 115 ? 12.454 4.433 -9.006 1.00 95.38 115 PHE A CA 1
ATOM 945 C C . PHE A 1 115 ? 13.512 4.193 -7.925 1.00 95.38 115 PHE A C 1
ATOM 947 O O . PHE A 1 115 ? 13.645 3.089 -7.408 1.00 95.38 115 PHE A O 1
ATOM 954 N N . GLY A 1 116 ? 14.269 5.237 -7.583 1.00 93.62 116 GLY A N 1
ATOM 955 C CA . GLY A 1 116 ? 15.183 5.204 -6.439 1.00 93.62 116 GLY A CA 1
ATOM 956 C C . GLY A 1 116 ? 14.452 5.527 -5.136 1.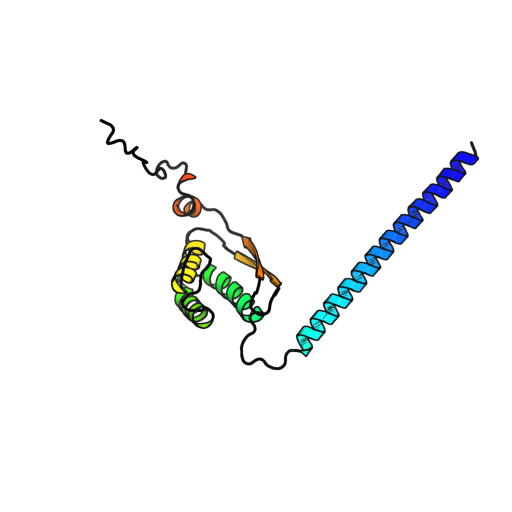00 93.62 116 GLY A C 1
ATOM 957 O O . GLY A 1 116 ? 13.447 6.233 -5.163 1.00 93.62 116 GLY A O 1
ATOM 958 N N . ASP A 1 117 ? 14.964 5.039 -4.005 1.00 93.19 117 ASP A N 1
ATOM 959 C CA . ASP A 1 117 ? 14.524 5.397 -2.643 1.00 93.19 117 ASP A CA 1
ATOM 960 C C . ASP A 1 117 ? 12.996 5.435 -2.445 1.00 93.19 117 ASP A C 1
ATOM 962 O O . ASP A 1 117 ? 12.441 6.366 -1.853 1.00 93.19 117 ASP A O 1
ATOM 966 N N . VAL A 1 118 ? 12.291 4.434 -2.981 1.00 95.44 118 VAL A N 1
ATOM 967 C CA . VAL A 1 118 ? 10.829 4.377 -2.896 1.00 95.44 118 VAL A CA 1
ATOM 968 C C . VAL A 1 118 ? 10.398 4.084 -1.465 1.00 95.44 118 VAL A C 1
ATOM 970 O O . VAL A 1 118 ? 10.845 3.118 -0.848 1.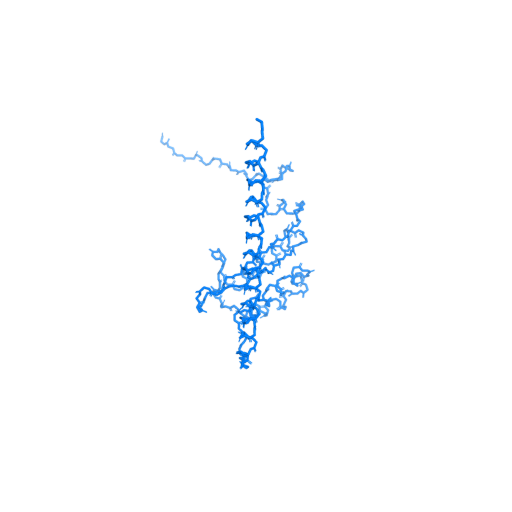00 95.44 118 VAL A O 1
ATOM 973 N N . ARG A 1 119 ? 9.475 4.895 -0.949 1.00 94.62 119 ARG A N 1
ATOM 974 C CA . ARG A 1 119 ? 8.851 4.704 0.359 1.00 94.62 119 ARG A CA 1
ATOM 975 C C . ARG A 1 119 ? 7.391 5.119 0.325 1.00 94.62 119 ARG A C 1
ATOM 977 O O . ARG A 1 119 ? 7.054 6.191 -0.173 1.00 94.62 119 ARG A O 1
ATOM 984 N N . VAL A 1 120 ? 6.531 4.314 0.932 1.00 95.62 120 VAL A N 1
ATOM 985 C CA . VAL A 1 120 ? 5.101 4.594 1.077 1.00 95.62 120 VAL A CA 1
ATOM 986 C C . VAL A 1 120 ? 4.745 4.716 2.546 1.00 95.62 120 VAL A C 1
ATOM 988 O O . VAL A 1 120 ? 4.727 3.738 3.285 1.00 95.62 120 VAL A O 1
ATOM 991 N N . ASP A 1 121 ? 4.426 5.928 2.981 1.00 95.69 121 ASP A N 1
ATOM 992 C CA . ASP A 1 121 ? 3.942 6.159 4.335 1.00 95.69 121 ASP A CA 1
ATOM 993 C C . ASP A 1 121 ? 2.417 6.016 4.381 1.00 95.69 121 ASP A C 1
ATOM 995 O O . ASP A 1 121 ? 1.701 6.805 3.757 1.00 95.69 121 ASP A O 1
ATOM 999 N N . LEU A 1 122 ? 1.914 5.091 5.198 1.00 96.06 122 LEU A N 1
ATOM 1000 C CA . LEU A 1 122 ? 0.499 5.039 5.560 1.00 96.06 122 LEU A CA 1
ATOM 1001 C C . LEU A 1 122 ? 0.168 6.207 6.503 1.00 96.06 122 LEU A C 1
ATOM 1003 O O . LEU A 1 122 ? 0.718 6.307 7.598 1.00 96.06 122 LEU A O 1
ATOM 1007 N N . LYS A 1 123 ? -0.708 7.118 6.070 1.00 96.00 123 LYS A N 1
ATOM 1008 C CA . LYS A 1 123 ? -1.149 8.286 6.856 1.00 96.00 123 LYS A CA 1
ATOM 1009 C C . LYS A 1 123 ? -2.419 8.025 7.645 1.00 96.00 123 LYS A C 1
ATOM 1011 O O . LYS A 1 123 ? -2.630 8.661 8.671 1.00 96.00 123 LYS A O 1
ATOM 1016 N N . GLY A 1 124 ? -3.247 7.100 7.183 1.00 91.25 124 GLY A N 1
ATOM 1017 C CA . GLY A 1 124 ? -4.454 6.721 7.893 1.00 91.25 124 GLY A CA 1
ATOM 1018 C C . GLY A 1 124 ? -5.253 5.671 7.146 1.00 91.25 124 GLY A C 1
ATOM 1019 O O . GLY A 1 124 ? -5.073 5.458 5.946 1.00 91.25 124 GLY A O 1
ATOM 1020 N N . LEU A 1 125 ? -6.152 5.040 7.887 1.00 93.94 125 LEU A N 1
ATOM 1021 C CA . LEU A 1 125 ? -7.125 4.083 7.392 1.00 93.94 125 LEU A CA 1
ATOM 1022 C C . LEU A 1 125 ? -8.519 4.580 7.771 1.00 93.94 125 LEU A C 1
ATOM 1024 O O . LEU A 1 125 ? -8.705 5.178 8.831 1.00 93.94 125 LEU A O 1
ATOM 1028 N N . ARG A 1 126 ? -9.495 4.351 6.896 1.00 90.94 126 ARG A N 1
ATOM 1029 C CA . ARG A 1 126 ? -10.909 4.629 7.160 1.00 90.94 126 ARG A CA 1
ATOM 1030 C C . ARG A 1 126 ? -11.775 3.541 6.546 1.00 90.94 126 ARG A C 1
ATOM 1032 O O . ARG A 1 126 ? -11.509 3.095 5.434 1.00 90.94 126 ARG A O 1
ATOM 1039 N N . THR A 1 127 ? -12.834 3.164 7.242 1.00 89.44 127 THR A N 1
ATOM 1040 C CA . THR A 1 127 ? -13.816 2.170 6.791 1.00 89.44 127 THR A CA 1
ATOM 1041 C C . THR A 1 127 ? -15.164 2.845 6.582 1.00 89.44 127 THR A C 1
ATOM 1043 O O . THR A 1 127 ? -15.914 2.997 7.547 1.00 89.44 127 THR A O 1
ATOM 1046 N N . PRO A 1 128 ? -15.474 3.319 5.363 1.00 84.25 128 PRO A N 1
ATOM 1047 C CA . PRO A 1 128 ? -16.782 3.908 5.081 1.00 84.25 128 PRO A CA 1
ATOM 1048 C C . PRO A 1 128 ? -17.918 2.873 5.123 1.00 84.25 128 PRO A C 1
ATOM 1050 O O . PRO A 1 128 ? -19.052 3.237 5.416 1.00 84.25 128 PRO A O 1
ATOM 1053 N N . THR A 1 129 ? -17.622 1.598 4.852 1.00 85.81 129 THR A N 1
ATOM 1054 C CA . THR A 1 129 ? -18.555 0.464 4.954 1.00 85.81 129 THR A CA 1
ATOM 1055 C C . THR A 1 129 ? -17.832 -0.754 5.537 1.00 85.81 129 THR A C 1
ATOM 1057 O O . THR A 1 129 ? -16.608 -0.737 5.664 1.00 85.81 129 THR A O 1
ATOM 1060 N N . THR A 1 130 ? -18.570 -1.816 5.878 1.00 82.12 130 THR A N 1
ATOM 1061 C CA . THR A 1 130 ? -18.006 -3.058 6.443 1.00 82.12 130 THR A CA 1
ATOM 1062 C C . THR A 1 130 ? -16.965 -3.707 5.528 1.00 82.12 130 THR A C 1
ATOM 1064 O O . THR A 1 130 ? -15.919 -4.138 6.005 1.00 82.12 130 THR A O 1
ATOM 1067 N N . ASP A 1 131 ? -17.216 -3.699 4.217 1.00 86.00 131 ASP A N 1
ATOM 1068 C CA . ASP A 1 131 ? -16.379 -4.387 3.223 1.00 86.00 131 ASP A CA 1
ATOM 1069 C C . ASP A 1 131 ? -15.408 -3.449 2.491 1.00 86.00 131 ASP A C 1
ATOM 1071 O O . ASP A 1 131 ? -14.684 -3.870 1.593 1.00 86.00 131 ASP A O 1
ATOM 1075 N N . THR A 1 132 ? -15.379 -2.165 2.865 1.00 89.06 132 THR A N 1
ATOM 1076 C CA . THR A 1 132 ? -14.505 -1.175 2.230 1.00 89.06 132 THR A CA 1
ATOM 1077 C C . THR A 1 132 ? -13.523 -0.617 3.239 1.00 89.06 132 THR A C 1
ATOM 1079 O O . THR A 1 132 ? -13.907 -0.007 4.237 1.00 89.06 132 THR A O 1
ATOM 1082 N N . LEU A 1 133 ? -12.239 -0.728 2.918 1.00 93.50 133 LEU A N 1
ATOM 1083 C CA . LEU A 1 133 ? -11.163 -0.057 3.629 1.00 93.50 133 LEU A CA 1
ATOM 1084 C C . LEU A 1 133 ? -10.447 0.890 2.670 1.00 93.50 133 LEU A C 1
ATOM 1086 O O . LEU A 1 133 ? -9.984 0.483 1.609 1.00 93.50 133 LEU A O 1
ATOM 1090 N N . ILE A 1 134 ? -10.340 2.160 3.051 1.00 93.56 134 ILE A N 1
ATOM 1091 C CA . ILE A 1 134 ? -9.612 3.169 2.286 1.00 93.56 134 ILE A CA 1
ATOM 1092 C C . ILE A 1 134 ? -8.352 3.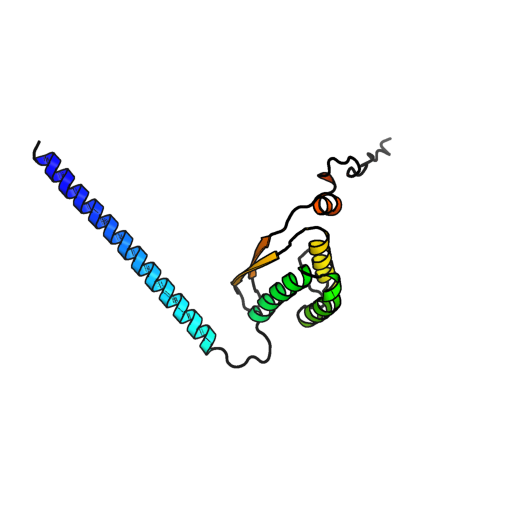546 3.056 1.00 93.56 134 ILE A C 1
ATOM 1094 O O . ILE A 1 134 ? -8.426 3.995 4.203 1.00 93.56 134 ILE A O 1
ATOM 1098 N N . ALA A 1 135 ? -7.207 3.414 2.392 1.00 95.19 135 ALA A N 1
ATOM 1099 C CA . ALA A 1 135 ? -5.916 3.851 2.896 1.00 95.19 135 ALA A CA 1
ATOM 1100 C C . ALA A 1 135 ? -5.516 5.198 2.292 1.00 95.19 135 ALA A C 1
ATOM 1102 O O . ALA A 1 135 ? -5.528 5.381 1.077 1.00 95.19 135 ALA A O 1
ATOM 1103 N N . GLY A 1 136 ? -5.150 6.146 3.152 1.00 97.00 136 GLY A N 1
ATOM 1104 C CA . GLY A 1 136 ? -4.482 7.375 2.745 1.00 97.00 136 GLY A CA 1
ATOM 1105 C C . GLY A 1 136 ? -2.975 7.188 2.842 1.00 97.00 136 GLY A C 1
ATOM 1106 O O . GLY A 1 136 ? -2.465 6.935 3.934 1.00 97.00 136 GLY A O 1
ATOM 1107 N N . THR A 1 137 ? -2.256 7.330 1.732 1.00 97.00 137 THR A N 1
ATOM 1108 C CA . THR A 1 137 ? -0.802 7.127 1.680 1.00 97.00 137 THR A CA 1
ATOM 1109 C C . THR A 1 137 ? -0.074 8.328 1.096 1.00 97.00 137 THR A C 1
ATOM 1111 O O . THR A 1 137 ? -0.604 9.039 0.246 1.00 97.00 137 THR A O 1
ATOM 1114 N N . VAL A 1 138 ? 1.175 8.527 1.516 1.00 97.62 138 VAL A N 1
ATOM 1115 C CA . VAL A 1 138 ? 2.119 9.436 0.855 1.00 97.62 138 VAL A CA 1
ATOM 1116 C C . VAL A 1 138 ? 3.278 8.613 0.322 1.00 97.62 138 VAL A C 1
ATOM 1118 O O . VAL A 1 138 ? 4.042 8.042 1.099 1.00 97.62 138 VAL A O 1
ATOM 1121 N N . THR A 1 139 ? 3.414 8.585 -0.999 1.00 96.12 139 THR A N 1
ATOM 1122 C CA . THR A 1 139 ? 4.522 7.922 -1.689 1.00 96.12 139 THR A CA 1
ATOM 1123 C C . THR A 1 139 ? 5.625 8.931 -1.969 1.00 96.12 139 THR A C 1
ATOM 1125 O O . THR A 1 139 ? 5.369 10.010 -2.503 1.00 96.12 139 THR A O 1
ATOM 1128 N N . ARG A 1 140 ? 6.858 8.584 -1.608 1.00 96.62 140 ARG A N 1
ATOM 1129 C CA . ARG A 1 140 ? 8.075 9.309 -1.971 1.00 96.62 140 ARG A CA 1
ATOM 1130 C C . ARG A 1 140 ? 8.937 8.403 -2.830 1.00 96.62 140 ARG A C 1
ATOM 1132 O O . ARG A 1 140 ? 9.038 7.214 -2.549 1.00 96.62 140 ARG A O 1
ATOM 1139 N N . ALA A 1 141 ? 9.528 8.973 -3.866 1.00 95.88 141 ALA A N 1
ATOM 1140 C CA . ALA A 1 141 ? 10.413 8.274 -4.776 1.00 95.88 141 ALA A CA 1
ATOM 1141 C C . ALA A 1 141 ? 11.390 9.274 -5.401 1.00 95.88 141 ALA A C 1
ATOM 1143 O O . ALA A 1 141 ? 11.020 10.412 -5.697 1.00 95.88 141 ALA A O 1
ATOM 1144 N N . THR A 1 142 ? 12.620 8.830 -5.622 1.00 96.44 142 THR A N 1
ATOM 1145 C CA . THR A 1 142 ? 13.663 9.566 -6.332 1.00 96.44 142 THR A CA 1
ATOM 1146 C C . THR A 1 142 ? 13.584 9.233 -7.821 1.00 96.44 142 THR A C 1
ATOM 1148 O O . THR A 1 142 ? 13.698 8.071 -8.223 1.00 96.44 142 THR A O 1
ATOM 1151 N N . ILE A 1 143 ? 13.416 10.257 -8.663 1.00 94.81 143 ILE A N 1
ATOM 1152 C CA . ILE A 1 143 ? 13.526 10.112 -10.119 1.00 94.81 143 ILE A CA 1
ATOM 1153 C C . ILE A 1 143 ? 15.010 10.028 -10.478 1.00 94.81 143 ILE A C 1
ATOM 1155 O O . ILE A 1 143 ? 15.788 10.931 -10.181 1.00 94.81 143 ILE A O 1
ATOM 1159 N N . THR A 1 144 ? 15.397 8.938 -11.133 1.00 93.81 144 THR A N 1
ATOM 1160 C CA . THR A 1 144 ? 16.771 8.676 -11.579 1.00 93.81 144 THR A CA 1
ATOM 1161 C C . THR A 1 144 ? 16.841 8.589 -13.105 1.00 93.81 144 THR A C 1
ATOM 1163 O O . THR A 1 144 ? 15.817 8.493 -13.781 1.00 93.81 144 THR A O 1
ATOM 1166 N N . ASN A 1 145 ? 18.051 8.536 -13.675 1.00 91.88 145 ASN A N 1
ATOM 1167 C CA . ASN A 1 145 ? 18.226 8.256 -15.108 1.00 91.88 145 ASN A CA 1
ATOM 1168 C C . ASN A 1 145 ? 17.567 6.919 -15.513 1.00 91.88 145 ASN A C 1
ATOM 1170 O O . ASN A 1 145 ? 16.946 6.808 -16.564 1.00 91.88 145 ASN A O 1
ATOM 1174 N N . ASN A 1 146 ? 17.630 5.904 -14.645 1.00 92.88 146 ASN A N 1
ATOM 1175 C CA . ASN A 1 146 ? 16.952 4.629 -14.876 1.00 92.88 146 ASN A CA 1
ATOM 1176 C C . ASN A 1 146 ? 15.419 4.781 -14.898 1.00 92.88 146 ASN A C 1
ATOM 1178 O O . ASN A 1 146 ? 14.760 4.153 -15.725 1.00 92.88 146 ASN A O 1
ATOM 1182 N N . THR A 1 147 ? 14.863 5.656 -14.054 1.00 94.50 147 THR A N 1
ATOM 1183 C CA . THR A 1 147 ? 13.433 5.997 -14.068 1.00 94.50 147 THR A CA 1
ATOM 1184 C C . THR A 1 147 ? 13.024 6.591 -15.406 1.00 94.50 147 THR A C 1
ATOM 1186 O O . THR A 1 147 ? 12.059 6.129 -16.007 1.00 94.50 147 THR A O 1
ATOM 1189 N N . LEU A 1 148 ? 13.774 7.575 -15.906 1.00 93.12 148 LEU A N 1
ATOM 1190 C CA . LEU A 1 148 ? 13.471 8.186 -17.197 1.00 93.12 148 LEU A CA 1
ATOM 1191 C C . LEU A 1 148 ? 13.594 7.153 -18.327 1.00 93.12 148 LEU A C 1
ATOM 1193 O O . LEU A 1 148 ? 12.692 7.031 -19.145 1.00 93.12 148 LEU A O 1
ATOM 1197 N N . ARG A 1 149 ? 14.634 6.314 -18.334 1.00 90.88 149 ARG A N 1
ATOM 1198 C CA . ARG A 1 149 ? 14.825 5.261 -19.353 1.00 90.88 149 ARG A CA 1
ATOM 1199 C C . ARG A 1 149 ? 13.720 4.212 -19.394 1.00 90.88 149 ARG A C 1
ATOM 1201 O O . ARG A 1 149 ? 13.382 3.741 -20.475 1.00 90.88 149 ARG A O 1
ATOM 1208 N N . ARG A 1 150 ? 13.193 3.812 -18.234 1.00 91.06 150 ARG A N 1
ATOM 1209 C CA . ARG A 1 150 ? 12.265 2.675 -18.127 1.00 91.06 150 ARG A CA 1
ATOM 1210 C C . ARG A 1 150 ? 10.805 3.085 -17.990 1.00 91.06 150 ARG A C 1
ATOM 1212 O O . ARG A 1 150 ? 9.965 2.515 -18.672 1.00 91.06 150 ARG A O 1
ATOM 1219 N N . ALA A 1 151 ? 10.506 4.047 -17.120 1.00 91.19 151 ALA A N 1
ATOM 1220 C CA . ALA A 1 151 ? 9.136 4.467 -16.827 1.00 91.19 151 ALA A CA 1
ATOM 1221 C C . ALA A 1 151 ? 8.662 5.612 -17.733 1.00 91.19 151 ALA A C 1
ATOM 1223 O O . ALA A 1 151 ? 7.477 5.695 -18.046 1.00 91.19 151 ALA A O 1
ATOM 1224 N N . PHE A 1 152 ? 9.576 6.483 -18.177 1.00 89.69 152 PHE A N 1
ATOM 1225 C CA . PHE A 1 152 ? 9.237 7.651 -18.996 1.00 89.69 152 PHE A CA 1
ATOM 1226 C C . PHE A 1 152 ? 10.141 7.792 -20.227 1.00 89.69 152 PHE A C 1
ATOM 1228 O O . PHE A 1 152 ? 10.775 8.837 -20.394 1.00 89.69 152 PHE A O 1
ATOM 1235 N N . PRO A 1 153 ?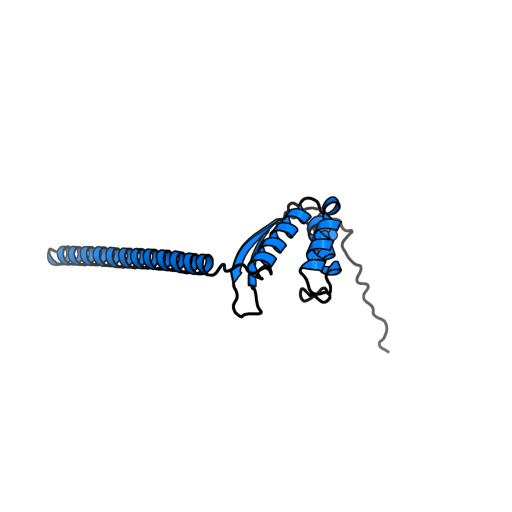 10.225 6.765 -21.098 1.00 85.06 153 PRO A N 1
ATOM 1236 C CA . PRO A 1 153 ? 11.182 6.730 -22.201 1.00 85.06 153 PRO A CA 1
ATOM 1237 C C . PRO A 1 153 ? 11.118 7.969 -23.106 1.00 85.06 153 PRO A C 1
ATOM 1239 O O . PRO A 1 153 ? 12.156 8.460 -23.541 1.00 85.06 153 PRO A O 1
ATOM 1242 N N . GLN A 1 154 ? 9.917 8.514 -23.307 1.00 83.38 154 GLN A N 1
ATOM 1243 C CA . GLN A 1 154 ? 9.638 9.733 -24.072 1.00 83.38 154 GLN A CA 1
ATOM 1244 C C . GLN A 1 154 ? 10.232 11.027 -23.486 1.00 83.38 154 GLN A C 1
ATOM 1246 O O . GLN A 1 154 ? 10.276 12.041 -24.175 1.00 83.38 154 GLN A O 1
ATOM 1251 N N . LEU A 1 155 ? 10.647 11.022 -22.216 1.00 82.12 155 LEU A N 1
ATOM 1252 C CA . LEU A 1 155 ? 11.269 12.169 -21.546 1.00 82.12 155 LEU A CA 1
ATOM 1253 C C . LEU A 1 155 ? 12.802 12.102 -21.571 1.00 82.12 155 LEU A C 1
ATOM 1255 O O . LEU A 1 155 ? 13.456 12.986 -21.017 1.00 82.12 155 LEU A O 1
ATOM 1259 N N . ASN A 1 156 ? 13.392 11.074 -22.192 1.00 70.19 156 ASN A N 1
ATOM 1260 C CA . ASN A 1 156 ? 14.840 11.009 -22.355 1.00 70.19 156 ASN A CA 1
ATOM 1261 C C . ASN A 1 156 ? 15.282 11.797 -23.582 1.00 70.19 156 ASN A C 1
ATOM 1263 O O . ASN A 1 156 ? 14.944 11.466 -24.716 1.00 70.19 156 ASN A O 1
ATOM 1267 N N . SER A 1 157 ? 16.142 12.785 -23.357 1.00 63.31 157 SER A N 1
ATOM 1268 C CA . SER A 1 157 ? 16.818 13.537 -24.417 1.00 63.31 157 SER A CA 1
ATOM 1269 C C . SER A 1 157 ? 17.947 12.750 -25.103 1.00 63.31 157 SER A C 1
ATOM 1271 O O . SER A 1 157 ? 18.677 13.325 -25.904 1.00 63.31 157 SER A O 1
ATOM 1273 N N . ASP A 1 158 ? 18.139 11.463 -24.786 1.00 63.59 158 ASP A N 1
ATOM 1274 C CA . ASP A 1 158 ? 19.252 10.648 -25.295 1.00 63.59 158 ASP A CA 1
ATOM 1275 C C . ASP A 1 158 ? 19.016 10.078 -26.705 1.00 63.59 158 ASP A C 1
ATOM 1277 O O . ASP A 1 158 ? 19.857 9.349 -27.225 1.00 63.59 158 ASP A O 1
ATOM 1281 N N . GLY A 1 159 ? 17.905 10.448 -27.353 1.00 55.69 159 GLY A N 1
ATOM 1282 C CA . GLY A 1 159 ? 17.643 10.170 -28.769 1.00 55.69 159 GLY A CA 1
ATOM 1283 C C . GLY A 1 159 ? 17.362 8.701 -29.100 1.00 55.69 159 GLY A C 1
ATOM 1284 O O . GLY A 1 159 ? 17.121 8.381 -30.259 1.00 55.69 159 GLY A O 1
ATOM 1285 N N . VAL A 1 160 ? 17.351 7.810 -28.104 1.00 60.19 160 VAL A N 1
ATOM 1286 C CA . VAL A 1 160 ? 17.012 6.384 -28.271 1.00 60.19 160 VAL A CA 1
ATOM 1287 C C . VAL A 1 160 ? 15.537 6.118 -27.920 1.00 60.19 160 VAL A C 1
ATOM 1289 O O . VAL A 1 160 ? 14.967 5.100 -28.307 1.00 60.19 160 VAL A O 1
ATOM 1292 N N . GLY A 1 161 ? 14.881 7.060 -27.237 1.00 52.44 161 GLY A N 1
ATOM 1293 C CA . GLY A 1 161 ? 13.479 6.995 -26.821 1.00 52.44 161 GLY A CA 1
ATOM 1294 C C . GLY A 1 161 ? 12.524 7.721 -27.766 1.00 52.44 161 GLY A C 1
ATOM 1295 O O . GLY A 1 161 ? 11.890 8.695 -27.379 1.00 52.44 161 GLY A O 1
ATOM 1296 N N . GLY A 1 162 ? 12.403 7.246 -29.002 1.00 48.81 162 GLY A N 1
ATOM 1297 C CA . GLY A 1 162 ? 11.403 7.728 -29.951 1.00 48.81 162 GLY A CA 1
ATOM 1298 C C . GLY A 1 162 ? 10.922 6.570 -30.800 1.00 48.81 162 GLY A C 1
ATOM 1299 O O . GLY A 1 162 ? 11.509 6.280 -31.839 1.00 48.81 162 GLY A O 1
ATOM 1300 N N . GLY A 1 163 ? 9.878 5.876 -30.341 1.00 46.41 163 GLY A N 1
ATOM 1301 C CA . GLY A 1 163 ? 9.187 4.886 -31.155 1.00 46.41 163 GLY A CA 1
ATOM 1302 C C . GLY A 1 163 ? 8.817 5.522 -32.489 1.00 46.41 163 GLY A C 1
ATOM 1303 O O . GLY A 1 163 ? 8.021 6.457 -32.542 1.00 46.41 163 GLY A O 1
ATOM 1304 N N . HIS A 1 164 ? 9.449 5.033 -33.551 1.00 45.81 164 HIS A N 1
ATOM 1305 C CA . HIS A 1 164 ? 9.142 5.358 -34.931 1.00 45.81 164 HIS A CA 1
ATOM 1306 C C . HIS A 1 164 ? 7.677 4.969 -35.178 1.00 45.81 164 HIS A C 1
ATOM 1308 O O . HIS A 1 164 ? 7.374 3.838 -35.557 1.00 45.81 164 HIS A O 1
ATOM 1314 N N . ILE A 1 165 ? 6.744 5.894 -34.954 1.00 48.66 165 ILE A N 1
ATOM 1315 C CA . ILE A 1 165 ? 5.410 5.790 -35.535 1.00 48.66 165 ILE A CA 1
ATOM 1316 C C . ILE A 1 165 ? 5.629 6.032 -37.025 1.00 48.66 165 ILE A C 1
ATOM 1318 O O . ILE A 1 165 ? 5.687 7.168 -37.490 1.00 48.66 165 ILE A O 1
ATOM 1322 N N . LYS A 1 166 ? 5.851 4.950 -37.776 1.00 46.94 166 LYS A N 1
ATOM 1323 C CA . LYS A 1 166 ? 5.700 4.994 -39.226 1.00 46.94 166 LYS A CA 1
ATOM 1324 C C . LYS A 1 166 ? 4.224 5.295 -39.496 1.00 46.94 166 LYS A C 1
ATOM 1326 O O . LYS A 1 166 ? 3.382 4.530 -39.020 1.00 46.94 166 LYS A O 1
ATOM 1331 N N . PRO A 1 167 ? 3.882 6.372 -40.219 1.00 39.12 167 PRO A N 1
ATOM 1332 C CA . PRO A 1 167 ? 2.515 6.555 -40.665 1.00 39.12 167 PRO A CA 1
ATOM 1333 C C . PRO A 1 167 ? 2.188 5.418 -41.633 1.00 39.12 167 PRO A C 1
ATOM 1335 O O . PRO A 1 167 ? 2.792 5.286 -42.696 1.00 39.12 167 PRO A O 1
ATOM 1338 N N . ASN A 1 168 ? 1.259 4.563 -41.213 1.00 42.62 168 ASN A N 1
ATOM 1339 C CA . ASN A 1 168 ? 0.585 3.633 -42.095 1.00 42.62 168 ASN A CA 1
ATOM 1340 C C . ASN A 1 168 ? -0.326 4.456 -43.011 1.00 42.62 168 ASN A C 1
ATOM 1342 O O . ASN A 1 168 ? -1.269 5.086 -42.536 1.00 42.62 168 ASN A O 1
ATOM 1346 N N . ALA A 1 169 ? -0.021 4.472 -44.301 1.00 40.84 169 ALA A N 1
ATOM 1347 C CA . ALA A 1 169 ? -0.931 4.954 -45.325 1.00 40.84 169 ALA A CA 1
ATOM 1348 C C . ALA A 1 169 ? -0.798 4.046 -46.548 1.00 40.84 169 ALA A C 1
ATOM 1350 O O . ALA A 1 169 ? -0.152 4.387 -47.534 1.00 40.84 169 ALA A O 1
ATOM 1351 N N . GLU A 1 170 ? -1.423 2.874 -46.460 1.00 45.91 170 GLU A N 1
ATOM 1352 C CA . GLU A 1 170 ? -2.004 2.231 -47.631 1.00 45.91 170 GLU A CA 1
ATOM 1353 C C . GLU A 1 170 ? -3.518 2.476 -47.658 1.00 45.91 170 GLU A C 1
ATOM 1355 O O . GLU A 1 170 ? -4.212 2.333 -46.651 1.00 45.91 170 GLU A O 1
ATOM 1360 N N . SER A 1 171 ? -3.991 2.750 -48.876 1.00 41.81 171 SER A N 1
ATOM 1361 C CA . SER A 1 171 ? -5.361 2.618 -49.381 1.00 41.81 171 SER A CA 1
ATOM 1362 C C . SER A 1 171 ? -6.314 3.813 -49.253 1.00 41.81 171 SER A C 1
ATOM 1364 O O . SER A 1 171 ? -7.104 3.932 -48.320 1.00 41.81 171 SER A O 1
ATOM 1366 N N . ALA A 1 172 ? -6.349 4.616 -50.320 1.00 39.78 172 ALA A N 1
ATOM 1367 C CA . ALA A 1 172 ? -7.604 5.057 -50.922 1.00 39.78 172 ALA A CA 1
ATOM 1368 C C . ALA A 1 172 ? -7.411 5.225 -52.443 1.00 39.78 172 ALA A C 1
ATOM 1370 O O . ALA A 1 172 ? -6.749 6.164 -52.863 1.00 39.78 172 ALA A O 1
ATOM 1371 N N . ARG A 1 173 ? -7.967 4.255 -53.185 1.00 40.59 173 ARG A N 1
ATOM 1372 C CA . ARG A 1 173 ? -8.451 4.255 -54.586 1.00 40.59 173 ARG A CA 1
ATOM 1373 C C . ARG A 1 173 ? -7.739 5.104 -55.639 1.00 40.59 173 ARG A C 1
ATOM 1375 O O . ARG A 1 173 ? -7.853 6.344 -55.580 1.00 40.59 173 ARG A O 1
#

pLDDT: mean 85.26, std 16.2, range [39.12, 97.62]

InterPro domains:
  IPR059861 BZIP transcription factor, 1 C-terminal domain [PF27643] (57-114)

Organism: NCBI:txid29920

Foldseek 3Di:
DVVVVVVVVVVVVVVVVVVVVVVVVVVVVVVVVVVVVVVVVVVVVVPPPPDVDDDPVRLVVVLLVLLQVCLVPVVVCVVVQLVSQVVRDDQQDDPPPDGGSVRVSVVSVCLSQQWAPWHKDFPDWDDPDPPDIDTDIDIDTHHDPSNCVPVNLVPDPPPPSDPPPDDDDDDDD

Radius of gyration: 28.39 Å; chains: 1; bounding box: 38×82×80 Å

Secondary structure (DSSP, 8-state):
-HHHHHHHHHHHHHHHHHHHHHHHHHHHHHHHHHHHHHHHHHHHHHT----SSPPHHHHHHHHHHHHHHHHH-HHHHHHHHHHHHHHHS-TT-BSSS-BSHHHHHHHHHHHHHHSEEEEEEEEEEEEEETTEEEEEEEEEEE--HHHHHHH-GGG-TTS--------------

Sequence (173 aa):
KIRHRERCRINQARYRQRQMLVETEIEDAIAKLRTEIEDLQMKCKGSVRLQTTPTSWALASEYFRQFNYYLSSPGTLYKMASTFLHEIMAPDVTDGSLFGVDAQLENWRLLALYFGDVRVDLKGLRTPTTDTLIAGTVTRATITNNTLRRAFPQLNSDGVGGGHIKPNAESAR